Protein AF-A0A355A0J1-F1 (afdb_monomer_lite)

Radius of gyration: 11.16 Å; chains: 1; bounding box: 17×22×33 Å

Structure (mmCIF, N/CA/C/O backbone):
data_AF-A0A355A0J1-F1
#
_entry.id   AF-A0A355A0J1-F1
#
loop_
_atom_site.group_PDB
_atom_site.id
_atom_site.type_symbol
_atom_site.label_atom_id
_atom_site.label_alt_id
_atom_site.label_comp_id
_atom_site.label_asym_id
_atom_site.label_entity_id
_atom_site.label_seq_id
_atom_site.pdbx_PDB_ins_code
_atom_site.Cartn_x
_atom_site.Cartn_y
_atom_site.Cartn_z
_atom_site.o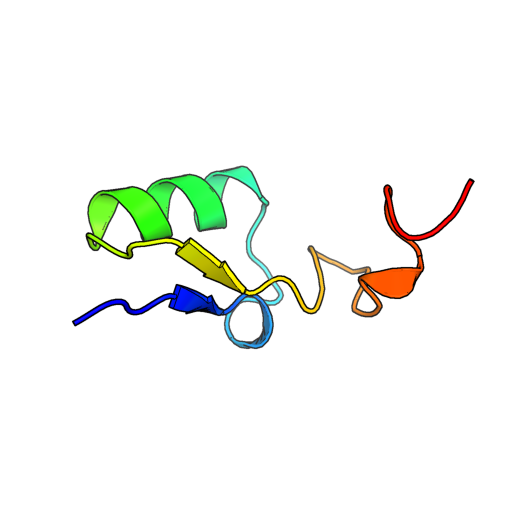ccupancy
_atom_site.B_iso_or_equiv
_atom_site.auth_seq_id
_atom_site.auth_comp_id
_atom_site.auth_asym_id
_atom_site.auth_atom_id
_atom_site.pdbx_PDB_model_num
ATOM 1 N N . MET A 1 1 ? -8.196 13.501 10.961 1.00 71.19 1 MET A N 1
ATOM 2 C CA . MET A 1 1 ? -6.842 13.556 10.365 1.00 71.19 1 MET A CA 1
ATOM 3 C C . MET A 1 1 ? -6.760 12.435 9.342 1.00 71.19 1 MET A C 1
ATOM 5 O O . MET A 1 1 ? -7.163 11.341 9.702 1.00 71.19 1 MET A O 1
ATOM 9 N N . LYS A 1 2 ? -6.385 12.704 8.083 1.00 87.00 2 LYS A N 1
ATOM 10 C CA . LYS A 1 2 ? -6.344 11.674 7.027 1.00 87.00 2 LYS A CA 1
ATOM 11 C C . LYS A 1 2 ? -4.913 11.159 6.876 1.00 87.00 2 LYS A C 1
ATOM 13 O O . LYS A 1 2 ? -4.039 11.958 6.557 1.00 87.00 2 LYS A O 1
ATOM 18 N N . ILE A 1 3 ? -4.691 9.867 7.115 1.00 93.88 3 ILE A N 1
ATOM 19 C CA . ILE A 1 3 ? -3.387 9.203 6.942 1.00 93.88 3 ILE A CA 1
ATOM 20 C C . ILE A 1 3 ? -3.470 8.148 5.837 1.00 93.88 3 ILE A C 1
ATOM 22 O O . ILE A 1 3 ? -4.520 7.531 5.649 1.00 93.88 3 ILE A O 1
ATOM 26 N N . ALA A 1 4 ? -2.372 7.961 5.105 1.00 94.88 4 ALA A N 1
ATOM 27 C CA . ALA A 1 4 ? -2.283 7.020 3.995 1.00 94.88 4 ALA A CA 1
ATOM 28 C C . ALA A 1 4 ? -1.242 5.930 4.269 1.00 94.88 4 ALA A C 1
ATOM 30 O O . ALA A 1 4 ? -0.204 6.191 4.877 1.00 94.88 4 ALA A O 1
ATOM 31 N N . PHE A 1 5 ? -1.539 4.719 3.810 1.00 94.44 5 PHE A N 1
ATOM 32 C CA . PHE A 1 5 ? -0.646 3.571 3.867 1.00 94.44 5 PHE A CA 1
ATOM 33 C C . PHE A 1 5 ? 0.356 3.644 2.704 1.00 94.44 5 PHE A C 1
ATOM 35 O O . PHE A 1 5 ? -0.072 3.688 1.554 1.00 94.44 5 PHE A O 1
ATOM 42 N N . SER A 1 6 ? 1.664 3.684 2.971 1.00 92.44 6 SER A N 1
ATOM 43 C CA . SER A 1 6 ? 2.687 3.808 1.917 1.00 92.44 6 SER A CA 1
ATOM 44 C C . SER A 1 6 ? 3.1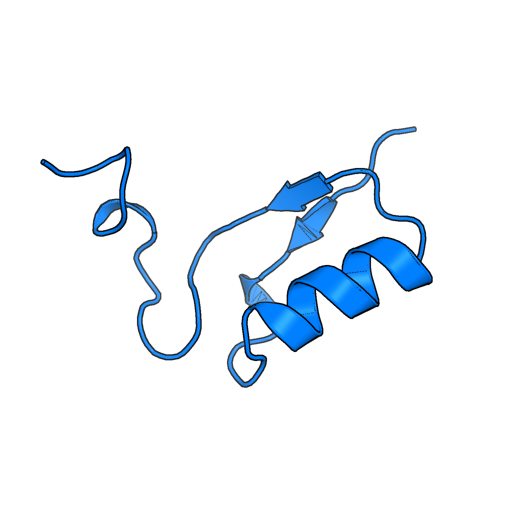52 2.443 1.422 1.00 92.44 6 SER A C 1
ATOM 46 O O . SER A 1 6 ? 3.588 1.614 2.221 1.00 92.44 6 SER A O 1
ATOM 48 N N . THR A 1 7 ? 3.130 2.22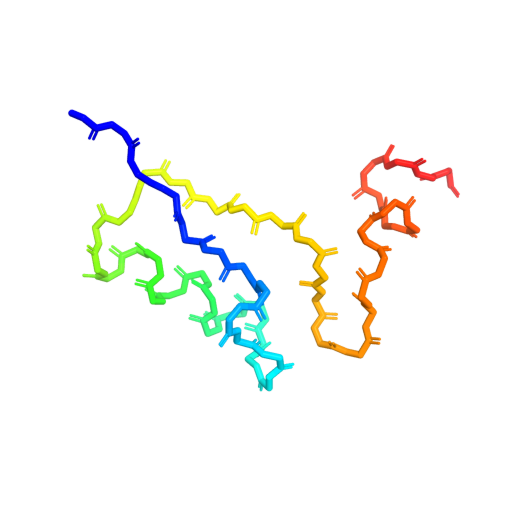2 0.104 1.00 91.88 7 THR A N 1
ATOM 49 C CA . THR A 1 7 ? 3.644 0.969 -0.477 1.00 91.88 7 THR A CA 1
ATOM 50 C C . THR A 1 7 ? 5.170 0.875 -0.465 1.00 91.88 7 THR A C 1
ATOM 52 O O . THR A 1 7 ? 5.715 -0.220 -0.561 1.00 91.88 7 THR A O 1
ATOM 55 N N . LEU A 1 8 ? 5.885 1.993 -0.283 1.00 89.06 8 LEU A N 1
ATOM 56 C CA . LEU A 1 8 ? 7.352 2.015 -0.278 1.00 89.06 8 LEU A 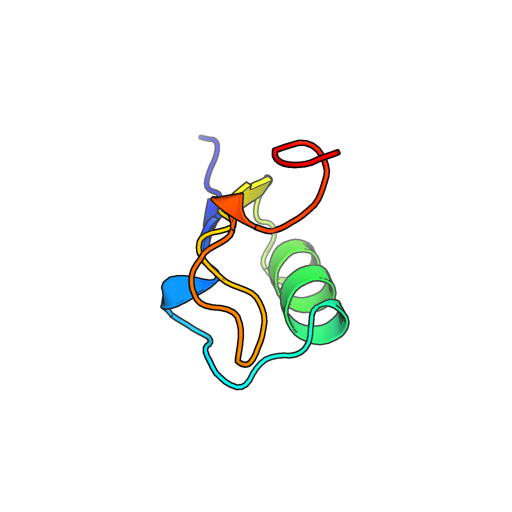CA 1
ATOM 57 C C . LEU A 1 8 ? 7.958 1.219 0.890 1.00 89.06 8 LEU A C 1
ATOM 59 O O . LEU A 1 8 ? 9.050 0.672 0.762 1.00 89.06 8 LEU A O 1
ATOM 63 N N . GLY A 1 9 ? 7.257 1.156 2.024 1.00 86.31 9 GLY A N 1
ATOM 64 C CA . GLY A 1 9 ? 7.701 0.410 3.204 1.00 86.31 9 GLY A CA 1
ATOM 65 C C . GLY A 1 9 ? 7.443 -1.097 3.135 1.00 86.31 9 GLY A C 1
ATOM 66 O O . GLY A 1 9 ? 7.843 -1.813 4.049 1.00 86.31 9 GLY A O 1
ATOM 67 N N . CYS A 1 10 ? 6.766 -1.580 2.089 1.00 88.62 10 CYS A N 1
ATOM 68 C CA . CYS A 1 10 ? 6.288 -2.958 1.985 1.00 88.62 10 CYS A CA 1
ATOM 69 C C . CYS A 1 10 ? 6.644 -3.573 0.616 1.00 88.62 10 CYS A C 1
ATOM 71 O O . CYS A 1 10 ? 5.738 -3.915 -0.144 1.00 88.62 10 CYS A O 1
ATOM 73 N N . PRO A 1 11 ? 7.941 -3.713 0.273 1.00 84.56 11 PRO A N 1
ATOM 74 C CA . PRO A 1 11 ? 8.362 -4.176 -1.054 1.00 84.56 11 PRO A CA 1
ATOM 75 C C . PRO A 1 11 ? 7.897 -5.604 -1.385 1.00 84.56 11 PRO A C 1
ATOM 77 O O . PRO A 1 11 ? 7.646 -5.908 -2.548 1.00 84.56 11 PRO A O 1
ATOM 80 N N . ASP A 1 12 ? 7.729 -6.456 -0.371 1.00 86.88 12 ASP A N 1
ATOM 81 C CA . ASP A 1 12 ? 7.368 -7.871 -0.539 1.00 86.88 12 ASP A CA 1
ATOM 82 C C . ASP A 1 12 ? 5.854 -8.135 -0.479 1.00 86.88 12 ASP A C 1
ATOM 84 O O . ASP A 1 12 ? 5.415 -9.284 -0.521 1.00 86.88 12 ASP A O 1
ATOM 88 N N . PHE A 1 13 ? 5.035 -7.091 -0.337 1.00 88.94 13 PHE A N 1
ATOM 89 C CA . PHE A 1 13 ? 3.596 -7.245 -0.144 1.00 88.94 13 PHE A CA 1
ATOM 90 C C . PHE A 1 13 ? 2.874 -7.282 -1.487 1.00 88.94 13 PHE A C 1
ATOM 92 O O . PHE A 1 13 ? 3.112 -6.452 -2.370 1.00 88.94 13 PHE A O 1
ATOM 99 N N . SER A 1 14 ? 1.926 -8.209 -1.626 1.00 89.31 14 SER A N 1
ATOM 100 C CA . SER A 1 14 ? 0.990 -8.170 -2.742 1.00 89.31 14 SER A CA 1
ATOM 101 C C . SER A 1 14 ? 0.007 -7.006 -2.575 1.00 89.31 14 SER A C 1
ATOM 103 O O . SER A 1 14 ? -0.189 -6.466 -1.483 1.00 89.31 14 SER A O 1
ATOM 105 N N . TRP A 1 15 ? -0.678 -6.635 -3.659 1.00 88.19 15 TRP A N 1
ATOM 106 C CA . TRP A 1 15 ? -1.742 -5.631 -3.582 1.00 88.19 15 TRP A CA 1
ATOM 107 C C . TRP A 1 15 ? -2.838 -6.011 -2.573 1.00 88.19 15 TRP A C 1
ATOM 109 O O . TRP A 1 15 ? -3.332 -5.151 -1.845 1.00 88.19 15 TRP A O 1
ATOM 119 N N . THR A 1 16 ? -3.192 -7.296 -2.490 1.00 93.06 16 THR A N 1
ATOM 120 C CA . THR A 1 16 ? -4.200 -7.800 -1.548 1.00 93.06 16 THR A CA 1
ATOM 121 C C . THR A 1 16 ? -3.761 -7.615 -0.097 1.00 93.06 16 THR A C 1
ATOM 123 O O . THR A 1 16 ? -4.589 -7.243 0.739 1.00 93.06 16 THR A O 1
ATOM 126 N N . ASP A 1 17 ? -2.472 -7.808 0.196 1.00 93.88 17 ASP A N 1
ATOM 127 C CA . ASP A 1 17 ? -1.911 -7.591 1.534 1.00 93.88 17 ASP A CA 1
ATOM 128 C C . ASP A 1 17 ? -1.971 -6.107 1.905 1.00 93.88 17 ASP A C 1
ATOM 130 O O . ASP A 1 17 ? -2.494 -5.751 2.959 1.00 93.88 17 ASP A O 1
ATOM 134 N N . ILE A 1 18 ? -1.518 -5.226 1.002 1.00 93.88 18 ILE A N 1
ATOM 135 C CA . ILE A 1 18 ? -1.563 -3.765 1.182 1.00 93.88 18 ILE A CA 1
ATOM 136 C C . ILE A 1 18 ? -3.000 -3.299 1.430 1.00 93.88 18 ILE A C 1
ATOM 138 O O . ILE A 1 18 ? -3.257 -2.553 2.374 1.00 93.88 18 ILE A O 1
ATOM 142 N N . TYR A 1 19 ? -3.942 -3.743 0.595 1.00 93.94 19 TYR A N 1
ATOM 143 C CA . TYR A 1 19 ? -5.343 -3.347 0.695 1.00 93.94 19 TYR A CA 1
ATOM 144 C C . TYR A 1 19 ? -5.973 -3.804 2.015 1.00 93.94 19 TYR A C 1
ATOM 146 O O . TYR A 1 19 ? -6.626 -3.008 2.694 1.00 93.94 19 TYR A O 1
ATOM 154 N N . SER A 1 20 ? -5.751 -5.065 2.395 1.00 96.62 20 SER A N 1
ATOM 155 C CA . SER A 1 20 ? -6.294 -5.628 3.635 1.00 96.62 20 SER A CA 1
ATOM 156 C C . SER A 1 20 ? -5.695 -4.929 4.854 1.00 96.62 20 SER A C 1
ATOM 158 O O . SER A 1 20 ? -6.441 -4.448 5.701 1.00 96.62 20 SER A O 1
ATOM 160 N N . MET A 1 21 ? -4.371 -4.735 4.897 1.00 94.88 21 MET A N 1
ATOM 161 C CA . MET A 1 21 ? -3.725 -4.028 6.007 1.00 94.88 21 MET A CA 1
ATOM 162 C C . MET A 1 21 ? -4.165 -2.571 6.126 1.00 94.88 21 MET A C 1
ATOM 164 O O . MET A 1 21 ? -4.446 -2.110 7.229 1.00 94.88 21 MET A O 1
ATOM 168 N N . ALA A 1 22 ? -4.231 -1.830 5.016 1.00 95.75 22 ALA A N 1
ATOM 169 C CA . ALA A 1 22 ? -4.657 -0.433 5.041 1.00 95.75 22 ALA A CA 1
ATOM 170 C C . ALA A 1 22 ? -6.075 -0.297 5.617 1.00 95.75 22 ALA A C 1
ATOM 172 O O . ALA A 1 22 ? -6.330 0.598 6.425 1.00 95.75 22 ALA A O 1
ATOM 173 N N . LYS A 1 23 ? -6.977 -1.214 5.246 1.00 95.81 23 LYS A N 1
ATOM 174 C CA . LYS A 1 23 ? -8.337 -1.284 5.786 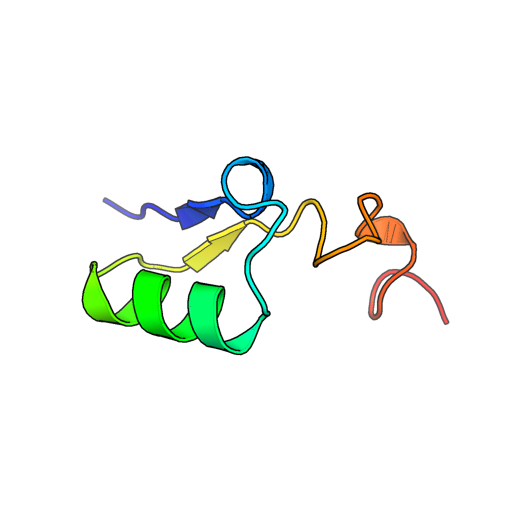1.00 95.81 23 LYS A CA 1
ATOM 175 C C . LYS A 1 23 ? -8.342 -1.645 7.270 1.00 95.81 23 LYS A C 1
ATOM 177 O O . LYS A 1 23 ? -8.951 -0.925 8.060 1.00 95.81 23 LYS A O 1
ATOM 182 N N . ASP A 1 24 ? -7.672 -2.728 7.642 1.00 97.19 24 ASP A N 1
ATOM 183 C CA . ASP A 1 24 ? -7.725 -3.287 8.995 1.00 97.19 24 ASP A CA 1
ATOM 184 C C . ASP A 1 24 ? -7.062 -2.363 10.028 1.00 97.19 24 ASP A C 1
ATOM 186 O O . ASP A 1 24 ? -7.521 -2.263 11.164 1.00 97.19 24 ASP A O 1
ATOM 190 N N . LEU A 1 25 ? -6.032 -1.616 9.619 1.00 95.50 25 LEU A N 1
ATOM 191 C CA . LEU A 1 25 ? -5.355 -0.612 10.446 1.00 95.50 25 LEU A CA 1
ATOM 192 C C . LEU A 1 25 ? -6.050 0.764 10.435 1.00 95.50 25 LEU A C 1
ATOM 194 O O . LEU A 1 25 ? -5.598 1.686 11.113 1.00 95.50 25 LEU A O 1
ATOM 198 N N . GLY A 1 26 ? -7.141 0.929 9.681 1.00 95.00 26 GLY A N 1
ATOM 199 C CA . GLY A 1 26 ? -7.949 2.151 9.681 1.00 95.00 26 GLY A CA 1
ATOM 200 C C . GLY A 1 26 ? -7.345 3.334 8.915 1.00 95.00 26 GLY A C 1
ATOM 201 O O . GLY A 1 26 ? -7.666 4.487 9.218 1.00 95.00 26 GLY A O 1
ATOM 202 N N . PHE A 1 27 ? -6.487 3.085 7.921 1.00 96.12 27 PHE A N 1
ATOM 203 C CA . PHE A 1 27 ? -5.978 4.140 7.041 1.00 96.12 27 PHE A CA 1
ATOM 204 C C . PHE A 1 27 ? -7.078 4.678 6.120 1.00 96.12 27 PHE A C 1
ATOM 206 O O . PHE A 1 27 ? -8.020 3.984 5.743 1.00 96.12 27 PHE A O 1
ATOM 213 N N . ASN A 1 28 ? -6.954 5.945 5.721 1.00 95.62 28 ASN A N 1
ATOM 214 C CA . ASN A 1 28 ? -7.946 6.618 4.877 1.00 95.62 28 ASN A CA 1
ATOM 215 C C . ASN A 1 28 ? -7.601 6.591 3.384 1.00 95.62 28 ASN A C 1
ATOM 217 O O . ASN A 1 28 ? -8.371 7.103 2.573 1.00 95.62 28 ASN A O 1
ATOM 221 N N . GLY A 1 29 ? -6.445 6.045 3.022 1.00 94.69 29 GLY A N 1
ATOM 222 C CA . GLY A 1 29 ? -5.982 5.940 1.647 1.00 94.69 29 GLY A CA 1
ATOM 223 C C . GLY A 1 29 ? -4.701 5.124 1.552 1.00 94.69 29 GLY A C 1
ATOM 224 O O . GLY A 1 29 ? -4.124 4.734 2.567 1.00 94.69 29 GLY A O 1
ATOM 225 N N . ILE A 1 30 ? -4.259 4.887 0.322 1.00 93.94 30 ILE A N 1
ATOM 226 C CA . ILE A 1 30 ? -3.009 4.197 0.006 1.00 93.94 30 ILE A CA 1
ATOM 227 C C . ILE A 1 30 ? -2.192 5.137 -0.880 1.00 93.94 30 ILE A C 1
ATOM 229 O O . ILE A 1 30 ? -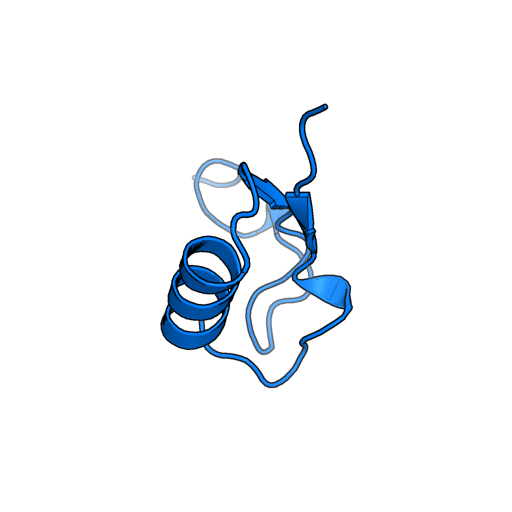2.707 5.680 -1.856 1.00 93.94 30 ILE A O 1
ATOM 233 N N . GLU A 1 31 ? -0.934 5.352 -0.520 1.00 92.25 31 GLU A N 1
ATOM 234 C CA . GLU A 1 31 ? 0.049 6.045 -1.343 1.00 92.25 31 GLU A CA 1
ATOM 235 C C . GLU A 1 31 ? 0.824 5.007 -2.153 1.00 92.25 31 GLU A C 1
ATOM 237 O O . GLU A 1 31 ? 1.483 4.137 -1.589 1.00 92.25 31 GLU A O 1
ATOM 242 N N . VAL A 1 32 ? 0.706 5.081 -3.480 1.00 88.06 32 VAL A N 1
ATOM 243 C CA . VAL A 1 32 ? 1.301 4.109 -4.402 1.00 88.06 32 VAL A CA 1
ATOM 244 C C . VAL A 1 32 ? 2.577 4.693 -5.000 1.00 88.06 32 VAL A C 1
ATOM 246 O O . VAL A 1 32 ? 2.519 5.609 -5.819 1.00 88.06 32 VAL A O 1
ATOM 249 N N . ARG A 1 33 ? 3.730 4.141 -4.609 1.00 85.56 33 ARG A N 1
ATOM 250 C CA . ARG A 1 33 ? 5.036 4.424 -5.240 1.00 85.56 33 ARG A CA 1
ATOM 251 C C . ARG A 1 33 ? 5.489 3.312 -6.161 1.00 85.56 33 ARG A C 1
ATOM 253 O O . ARG A 1 33 ? 5.911 3.583 -7.277 1.00 85.56 33 ARG A O 1
ATOM 260 N N . GLY A 1 34 ? 5.333 2.084 -5.693 1.00 80.69 34 GLY A N 1
ATOM 261 C CA . GLY A 1 34 ? 5.565 0.865 -6.446 1.00 80.69 34 GLY A CA 1
ATOM 262 C C . GLY A 1 34 ? 4.672 -0.258 -5.941 1.00 80.69 34 GLY A C 1
ATOM 263 O O . GLY A 1 34 ? 4.101 -0.151 -4.852 1.00 80.69 34 GLY A O 1
ATOM 264 N N . LEU A 1 35 ? 4.534 -1.308 -6.742 1.00 75.25 35 LEU A N 1
ATOM 265 C CA . LEU A 1 35 ? 3.784 -2.518 -6.416 1.00 75.25 35 LEU A CA 1
ATOM 266 C C . LEU A 1 35 ? 4.624 -3.735 -6.809 1.00 75.25 35 LEU A C 1
ATOM 268 O O . LEU A 1 35 ? 4.940 -3.923 -7.985 1.00 75.25 35 LEU A O 1
ATOM 272 N N . GLY A 1 36 ? 4.995 -4.554 -5.823 1.00 72.25 36 GLY A N 1
ATOM 273 C CA . GLY A 1 36 ? 5.900 -5.685 -6.027 1.00 72.25 36 GLY A CA 1
ATOM 274 C C . GLY A 1 36 ? 7.244 -5.248 -6.622 1.00 72.25 36 GLY A C 1
ATOM 275 O O . GLY A 1 36 ? 7.888 -4.330 -6.119 1.00 72.25 36 GLY A O 1
ATOM 276 N N . SER A 1 37 ? 7.658 -5.881 -7.725 1.00 71.00 37 SER A N 1
ATOM 277 C CA . SER A 1 37 ? 8.917 -5.568 -8.418 1.00 71.00 37 SER A CA 1
ATOM 278 C C . SER A 1 37 ? 8.893 -4.259 -9.216 1.00 71.00 37 SER A C 1
ATOM 280 O O . SER A 1 37 ? 9.948 -3.779 -9.632 1.00 71.00 37 SER A O 1
ATOM 282 N N . GLU A 1 38 ? 7.717 -3.668 -9.438 1.00 74.50 38 GLU A N 1
ATOM 283 C CA . GLU A 1 38 ? 7.574 -2.429 -10.200 1.00 74.50 38 GLU A CA 1
ATOM 284 C C . GLU A 1 38 ? 7.593 -1.220 -9.267 1.00 74.50 38 GLU A C 1
ATOM 286 O O . GLU A 1 38 ? 6.574 -0.788 -8.731 1.00 74.50 38 GLU A O 1
ATOM 291 N N . ILE A 1 39 ? 8.785 -0.650 -9.083 1.00 74.12 39 ILE A N 1
ATOM 292 C CA . ILE A 1 39 ? 9.027 0.503 -8.197 1.00 74.12 39 ILE A CA 1
ATOM 293 C C . ILE A 1 39 ? 8.551 1.826 -8.827 1.00 74.12 39 ILE A C 1
ATOM 295 O O . ILE A 1 39 ? 8.451 2.842 -8.145 1.00 74.12 39 ILE A O 1
ATOM 299 N N . PHE A 1 40 ? 8.250 1.840 -10.127 1.00 77.00 40 PHE A N 1
ATOM 300 C CA . PHE A 1 40 ? 7.852 3.046 -10.849 1.00 77.00 40 PHE A CA 1
ATOM 301 C C . PHE A 1 40 ? 6.357 3.035 -11.169 1.00 77.00 40 PHE A C 1
ATOM 303 O O . PHE A 1 40 ? 5.960 2.642 -12.265 1.00 77.00 40 PHE A O 1
ATOM 310 N N . ALA A 1 41 ? 5.535 3.555 -10.251 1.00 78.62 41 ALA A N 1
ATOM 311 C CA . ALA A 1 41 ? 4.087 3.690 -10.448 1.00 78.62 41 ALA A CA 1
ATOM 312 C C . ALA A 1 41 ? 3.692 4.449 -11.731 1.00 78.62 41 ALA A C 1
ATOM 314 O O . ALA A 1 41 ? 2.617 4.206 -12.267 1.00 78.62 41 ALA A O 1
ATOM 315 N N . ILE A 1 42 ? 4.562 5.312 -12.271 1.00 81.12 42 ILE A N 1
ATOM 316 C CA . ILE A 1 42 ? 4.307 6.025 -13.535 1.00 81.12 42 ILE A CA 1
ATOM 317 C C . ILE A 1 42 ? 4.158 5.092 -14.746 1.00 81.12 42 ILE A C 1
ATOM 319 O O . ILE A 1 42 ? 3.579 5.490 -15.746 1.00 81.12 42 ILE A O 1
ATOM 323 N N . LYS A 1 43 ? 4.658 3.853 -14.671 1.00 81.88 43 LYS A N 1
ATOM 324 C CA . LYS A 1 43 ? 4.487 2.844 -15.728 1.00 81.88 43 LYS A CA 1
ATOM 325 C C . LYS A 1 43 ? 3.176 2.059 -15.620 1.00 81.88 43 LYS A C 1
ATOM 327 O O . LYS A 1 43 ? 2.935 1.178 -16.436 1.00 81.88 43 LYS A O 1
ATOM 332 N N . ALA A 1 44 ? 2.369 2.316 -14.592 1.00 78.00 44 ALA A N 1
ATOM 333 C CA . ALA A 1 44 ? 1.069 1.689 -14.415 1.00 78.00 44 ALA A CA 1
ATOM 334 C C . ALA A 1 44 ? -0.050 2.610 -14.922 1.00 78.00 44 ALA A C 1
ATOM 336 O O . ALA A 1 44 ? 0.086 3.835 -14.950 1.00 78.00 44 ALA A O 1
ATOM 337 N N . GLN A 1 45 ? -1.193 2.024 -15.274 1.00 77.94 45 GLN A N 1
ATOM 338 C CA . GLN A 1 45 ? -2.427 2.774 -15.520 1.00 77.94 45 GLN A CA 1
ATOM 339 C C . GLN A 1 45 ? -2.829 3.554 -14.249 1.00 77.94 45 GLN A C 1
ATOM 341 O O . GLN A 1 45 ? -2.670 3.028 -13.143 1.00 77.94 45 GLN A O 1
ATOM 346 N N . PRO A 1 46 ? -3.358 4.787 -14.359 1.00 79.06 46 PRO A N 1
ATOM 347 C CA . PRO A 1 46 ? -3.724 5.512 -15.582 1.00 79.06 46 PRO A CA 1
ATOM 348 C C . PRO A 1 46 ? -2.605 6.423 -16.130 1.00 79.06 46 PRO A C 1
ATOM 350 O O . PRO A 1 46 ? -2.877 7.337 -16.902 1.00 79.06 46 PRO A O 1
ATOM 353 N N . PHE A 1 47 ? -1.359 6.259 -15.680 1.00 81.25 47 PHE A N 1
ATOM 354 C CA . PHE A 1 47 ? -0.262 7.178 -16.011 1.00 81.25 47 PHE A CA 1
ATOM 355 C C . PHE A 1 47 ? 0.403 6.883 -17.365 1.00 81.25 47 PHE A C 1
ATOM 357 O O . PHE A 1 47 ? 1.191 7.691 -17.851 1.00 81.25 47 PHE A O 1
ATOM 364 N N . THR A 1 48 ? 0.082 5.739 -17.964 1.00 76.44 48 THR A N 1
ATOM 365 C CA . THR A 1 48 ? 0.551 5.265 -19.275 1.00 76.44 48 THR A CA 1
ATOM 366 C C . THR A 1 48 ? -0.632 4.664 -20.034 1.00 76.44 48 THR A C 1
ATOM 368 O O . THR A 1 48 ? -1.514 4.108 -19.385 1.00 76.44 48 THR A O 1
ATOM 371 N N . GLU A 1 49 ? -0.674 4.833 -21.365 1.00 68.25 49 GLU A N 1
ATOM 372 C CA . GLU A 1 49 ? -1.702 4.268 -22.269 1.00 68.25 49 GLU A CA 1
ATOM 373 C C . GLU A 1 49 ? -1.539 2.761 -22.487 1.00 68.25 49 GLU A C 1
ATOM 375 O O . GLU A 1 49 ? -0.386 2.294 -22.642 1.00 68.25 49 GLU A O 1
#

pLDDT: mean 86.67, std 8.38, range [68.25, 97.19]

Sequence (49 aa):
MKIAFSTLGCPDFSWTDIYSMAKDLGFNGIEVRGLGSEIFAIKAQPFTE

Foldseek 3Di:
DAAAAECVVPQPDAPVRSVVCCVVVVHPYYDPQAGHPGRHCCPDPPNHD

Secondary structure (DSSP, 8-state):
---EEEGGG-TT--HHHHHHHHHHTT-SEEE-S-BTTB--GGGSTTS--